Protein AF-A0A662Q2N0-F1 (afdb_monomer)

Structure (mmCIF, N/CA/C/O backbone):
data_AF-A0A662Q2N0-F1
#
_entry.id   AF-A0A662Q2N0-F1
#
loop_
_atom_site.group_PDB
_atom_site.id
_atom_site.type_symbol
_atom_site.label_atom_id
_atom_site.label_alt_id
_atom_site.label_comp_id
_atom_site.label_asym_id
_atom_site.label_entity_id
_atom_site.label_seq_id
_atom_site.pdbx_PDB_ins_code
_atom_site.Cartn_x
_atom_site.Cartn_y
_atom_site.Cartn_z
_atom_site.occupancy
_atom_site.B_iso_or_equiv
_atom_site.auth_seq_id
_atom_site.auth_comp_id
_atom_site.auth_asym_id
_atom_site.auth_atom_id
_atom_site.pdbx_PDB_model_num
ATOM 1 N N . MET A 1 1 ? 3.323 -20.759 -8.616 1.00 39.22 1 MET A N 1
ATOM 2 C CA . MET A 1 1 ? 2.327 -19.862 -8.004 1.00 39.22 1 MET A CA 1
ATOM 3 C C . MET A 1 1 ? 2.458 -20.068 -6.513 1.00 39.22 1 MET A C 1
ATOM 5 O O . MET A 1 1 ? 2.299 -21.198 -6.066 1.00 39.22 1 MET A O 1
ATOM 9 N N . GLY A 1 2 ? 2.932 -19.055 -5.802 1.00 59.31 2 GLY A N 1
ATOM 10 C CA . GLY A 1 2 ? 3.333 -19.148 -4.398 1.00 59.31 2 GLY A CA 1
ATOM 11 C C . GLY A 1 2 ? 4.287 -18.039 -3.945 1.00 59.31 2 GLY A C 1
ATOM 12 O O . GLY A 1 2 ? 5.094 -18.297 -3.056 1.00 59.31 2 GLY A O 1
ATOM 13 N N . GLY A 1 3 ? 4.245 -16.864 -4.585 1.00 83.94 3 GLY A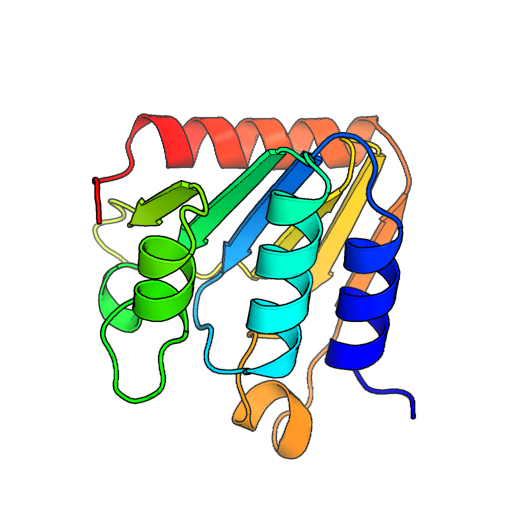 N 1
ATOM 14 C CA . GLY A 1 3 ? 5.053 -15.695 -4.220 1.00 83.94 3 GLY A CA 1
ATOM 15 C C . GLY A 1 3 ? 4.367 -14.780 -3.200 1.00 83.94 3 GLY A C 1
ATOM 16 O O . GLY A 1 3 ? 3.194 -14.965 -2.866 1.00 83.94 3 GLY A O 1
ATOM 17 N N . CYS A 1 4 ? 5.087 -13.772 -2.708 1.00 92.69 4 CYS A N 1
ATOM 18 C CA . CYS A 1 4 ? 4.523 -12.775 -1.792 1.00 92.69 4 CYS A CA 1
ATOM 19 C C . CYS A 1 4 ? 3.441 -11.931 -2.487 1.00 92.69 4 CYS A C 1
ATOM 21 O O . CYS A 1 4 ? 2.393 -11.668 -1.890 1.00 92.69 4 CYS A O 1
ATOM 23 N N . ALA A 1 5 ? 3.657 -11.578 -3.761 1.00 95.94 5 ALA A N 1
ATOM 24 C CA . ALA A 1 5 ? 2.675 -10.872 -4.582 1.00 95.94 5 ALA A CA 1
ATOM 25 C C . ALA A 1 5 ? 1.352 -11.650 -4.715 1.00 95.94 5 ALA A C 1
ATOM 27 O O . ALA A 1 5 ? 0.290 -11.075 -4.488 1.00 95.94 5 ALA A O 1
ATOM 28 N N . ASP A 1 6 ? 1.406 -12.962 -4.985 1.00 95.94 6 ASP A N 1
ATOM 29 C CA . ASP A 1 6 ? 0.209 -13.808 -5.148 1.00 95.94 6 ASP A CA 1
ATOM 30 C C . ASP A 1 6 ? -0.712 -13.747 -3.912 1.00 95.94 6 ASP A C 1
ATOM 32 O O . ASP A 1 6 ? -1.933 -13.631 -4.037 1.00 95.94 6 ASP A O 1
ATOM 36 N N . LEU A 1 7 ? -0.129 -13.797 -2.706 1.00 96.50 7 LEU A N 1
ATOM 37 C CA . LEU A 1 7 ? -0.877 -13.709 -1.449 1.00 96.50 7 LEU A CA 1
ATOM 38 C C . LEU A 1 7 ? -1.526 -12.332 -1.269 1.00 96.50 7 LEU A C 1
ATOM 40 O O . LEU A 1 7 ? -2.687 -12.242 -0.869 1.00 96.50 7 LEU A O 1
ATOM 44 N N . LEU A 1 8 ? -0.784 -11.259 -1.548 1.00 98.19 8 LEU A N 1
ATOM 45 C CA . LEU A 1 8 ? -1.304 -9.896 -1.452 1.00 98.19 8 LEU A CA 1
ATOM 46 C C . LEU A 1 8 ? -2.458 -9.674 -2.440 1.00 98.19 8 LEU A C 1
ATOM 48 O O . LEU A 1 8 ? -3.490 -9.138 -2.042 1.00 98.19 8 LEU A O 1
ATOM 52 N N . ILE A 1 9 ? -2.325 -10.146 -3.684 1.00 98.50 9 ILE A N 1
ATOM 53 C CA . ILE A 1 9 ? -3.366 -10.052 -4.719 1.00 98.50 9 ILE A CA 1
ATOM 54 C C . ILE A 1 9 ? -4.632 -10.808 -4.296 1.00 98.50 9 ILE A C 1
ATOM 56 O O . ILE A 1 9 ? -5.729 -10.258 -4.409 1.00 98.50 9 ILE A O 1
ATOM 60 N N . ASP A 1 10 ? -4.511 -12.029 -3.758 1.00 98.25 10 ASP A N 1
ATOM 61 C CA . ASP A 1 10 ? -5.670 -12.784 -3.252 1.00 98.25 10 ASP A CA 1
ATOM 62 C C . ASP A 1 10 ? -6.395 -12.009 -2.141 1.00 98.25 10 ASP A C 1
ATOM 64 O O . ASP A 1 10 ? -7.619 -11.866 -2.188 1.00 98.25 10 ASP A O 1
ATOM 68 N N . LEU A 1 11 ? -5.658 -11.428 -1.190 1.00 98.25 11 LEU A N 1
ATOM 69 C CA . LEU A 1 11 ? -6.243 -10.637 -0.104 1.00 98.25 11 LEU A CA 1
ATOM 70 C C . LEU A 1 11 ? -6.915 -9.349 -0.608 1.00 98.25 11 LEU A C 1
ATOM 72 O O . LEU A 1 11 ? -8.038 -9.056 -0.200 1.00 98.25 11 LEU A O 1
ATOM 76 N N . ILE A 1 12 ? -6.280 -8.623 -1.533 1.00 98.69 12 ILE A N 1
ATOM 77 C CA .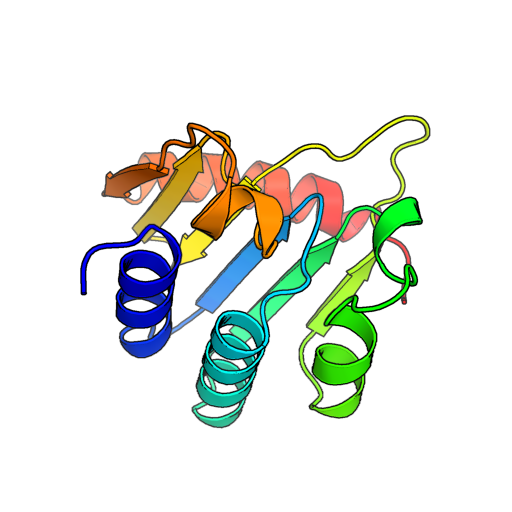 ILE A 1 12 ? -6.847 -7.425 -2.177 1.00 98.69 12 ILE A CA 1
ATOM 78 C C . ILE A 1 12 ? -8.133 -7.774 -2.937 1.00 98.69 12 ILE A C 1
ATOM 80 O O . ILE A 1 12 ? -9.121 -7.041 -2.873 1.00 98.69 12 ILE A O 1
ATOM 84 N N . SER A 1 13 ? -8.156 -8.907 -3.643 1.00 98.44 13 SER A N 1
ATOM 85 C CA . SER A 1 13 ? -9.326 -9.341 -4.417 1.00 98.44 13 SER A CA 1
ATOM 86 C C . SER A 1 13 ? -10.548 -9.642 -3.539 1.00 98.44 13 SER A C 1
ATOM 88 O O . SER A 1 13 ? -11.683 -9.475 -3.986 1.00 98.44 13 SER A O 1
ATOM 90 N N . ARG A 1 14 ? -10.320 -10.043 -2.281 1.00 98.12 14 ARG A N 1
ATOM 91 C CA . ARG A 1 14 ? -11.358 -10.420 -1.309 1.00 98.12 14 ARG A CA 1
ATOM 92 C C . ARG A 1 14 ? -11.817 -9.278 -0.404 1.00 98.12 14 ARG A C 1
ATOM 94 O O . ARG A 1 14 ? -12.788 -9.478 0.326 1.00 98.12 14 ARG A O 1
ATOM 101 N N . ALA A 1 15 ? -11.133 -8.134 -0.423 1.00 98.50 15 ALA A N 1
ATOM 102 C CA . ALA A 1 15 ? -11.495 -6.958 0.365 1.00 98.50 15 ALA A CA 1
ATOM 103 C C . ALA A 1 15 ? -12.889 -6.435 -0.018 1.00 98.50 15 ALA A C 1
ATOM 105 O O . ALA A 1 15 ? -13.246 -6.431 -1.201 1.00 98.50 15 ALA A O 1
ATOM 106 N N . ASN A 1 16 ? -13.657 -5.982 0.976 1.00 98.12 16 ASN A N 1
ATOM 107 C CA . ASN A 1 16 ? -15.051 -5.552 0.793 1.00 98.12 16 ASN A CA 1
ATOM 108 C C . ASN A 1 16 ? -15.305 -4.099 1.197 1.00 98.12 16 ASN A C 1
ATOM 110 O O . ASN A 1 16 ? -16.222 -3.478 0.667 1.00 98.12 16 ASN A O 1
ATOM 114 N N . GLU A 1 17 ? -14.541 -3.573 2.150 1.00 98.56 17 GLU A N 1
ATOM 115 C CA . GLU A 1 17 ? -14.783 -2.278 2.784 1.00 98.56 17 GLU A CA 1
ATOM 116 C C . GLU A 1 17 ? -13.617 -1.322 2.512 1.00 98.56 17 GLU A C 1
ATOM 118 O O . GLU A 1 17 ? -13.821 -0.250 1.938 1.00 98.56 17 GLU A O 1
ATOM 123 N N . SER A 1 18 ? -12.389 -1.715 2.869 1.00 98.88 18 SER A N 1
ATOM 124 C CA . SER A 1 18 ? -11.223 -0.834 2.765 1.00 98.88 18 SER A CA 1
ATOM 125 C C . SER A 1 18 ? -9.900 -1.577 2.580 1.00 98.88 18 SER A C 1
ATOM 127 O O . SER A 1 18 ? -9.710 -2.705 3.039 1.00 98.88 18 SER A O 1
ATOM 129 N N . ILE A 1 19 ? -8.955 -0.908 1.919 1.00 98.94 19 ILE A N 1
ATOM 130 C CA . ILE A 1 19 ? -7.551 -1.308 1.821 1.00 98.94 19 ILE A CA 1
ATOM 131 C C . ILE A 1 19 ? -6.683 -0.079 2.076 1.00 98.94 19 ILE A C 1
ATOM 133 O O . ILE A 1 19 ? -6.681 0.863 1.281 1.00 98.94 19 ILE A O 1
ATOM 137 N N . TYR A 1 20 ? -5.898 -0.108 3.151 1.00 98.88 20 TYR A N 1
ATOM 138 C CA . TYR A 1 20 ? -4.929 0.942 3.464 1.00 98.88 20 TYR A CA 1
ATOM 139 C C . TYR A 1 20 ? -3.509 0.407 3.346 1.00 98.88 20 TYR A C 1
ATOM 141 O O . TYR A 1 20 ? -3.163 -0.601 3.961 1.00 98.88 20 TYR A O 1
ATOM 149 N N . VAL A 1 21 ? -2.675 1.084 2.563 1.00 98.88 21 VAL A N 1
ATOM 150 C CA . VAL A 1 21 ? -1.304 0.660 2.264 1.00 98.88 21 VAL A CA 1
ATOM 151 C C . VAL A 1 21 ? -0.319 1.714 2.748 1.00 98.88 21 VAL A C 1
ATOM 153 O O . VAL A 1 21 ? -0.477 2.890 2.445 1.00 98.88 21 VAL A O 1
ATOM 156 N N . MET A 1 22 ? 0.726 1.288 3.457 1.00 98.75 22 MET A N 1
ATOM 157 C CA . MET A 1 22 ? 1.928 2.084 3.721 1.00 98.75 22 MET A CA 1
ATOM 158 C C . MET A 1 22 ? 3.110 1.361 3.094 1.00 98.75 22 MET A C 1
ATOM 160 O O . MET A 1 22 ? 3.472 0.273 3.555 1.00 98.75 22 MET A O 1
ATOM 164 N N . ILE A 1 23 ? 3.698 1.932 2.045 1.00 98.50 23 ILE A N 1
ATOM 165 C CA . ILE A 1 23 ? 4.726 1.240 1.267 1.00 98.50 23 ILE A CA 1
ATOM 166 C C . ILE A 1 23 ? 5.924 2.126 0.933 1.00 98.50 23 ILE A C 1
ATOM 168 O O . ILE A 1 23 ? 5.797 3.241 0.436 1.00 98.50 23 ILE A O 1
ATOM 172 N N . TYR A 1 24 ? 7.118 1.597 1.184 1.00 97.94 24 TYR A N 1
ATOM 173 C CA . TYR A 1 24 ? 8.368 2.278 0.860 1.00 97.94 24 TYR A CA 1
ATOM 174 C C . TYR A 1 24 ? 8.677 2.294 -0.643 1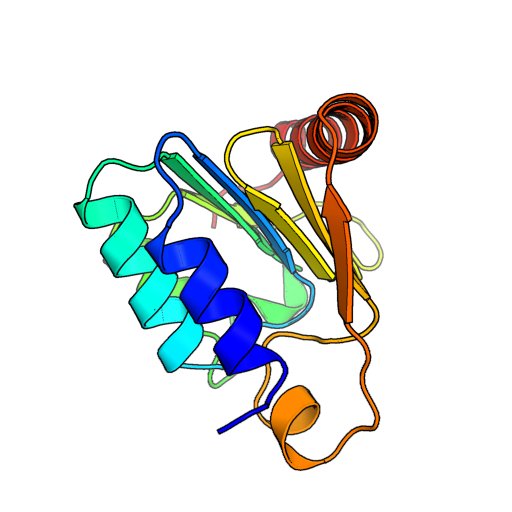.00 97.94 24 TYR A C 1
ATOM 176 O O . TYR A 1 24 ? 9.193 3.276 -1.158 1.00 97.94 24 TYR A O 1
ATOM 184 N N . SER A 1 25 ? 8.413 1.207 -1.368 1.00 97.44 25 SER A N 1
ATOM 185 C CA . SER A 1 25 ? 8.670 1.128 -2.811 1.00 97.44 25 SER A CA 1
ATOM 186 C C . SER A 1 25 ? 7.634 0.246 -3.491 1.00 97.44 25 SER A C 1
ATOM 188 O O . SER A 1 25 ? 7.330 -0.840 -2.989 1.00 97.44 25 SER A O 1
ATOM 190 N N . PHE A 1 26 ? 7.108 0.726 -4.619 1.00 98.12 26 PHE A N 1
ATOM 191 C CA . PHE A 1 26 ? 6.016 0.095 -5.349 1.00 98.12 26 PHE A CA 1
ATOM 192 C C . PHE A 1 26 ? 6.241 0.195 -6.866 1.00 98.12 26 PHE A C 1
ATOM 194 O O . PHE A 1 26 ? 6.093 1.263 -7.452 1.00 98.12 26 PHE A O 1
ATOM 201 N N . THR A 1 27 ? 6.622 -0.926 -7.482 1.00 97.62 27 THR A N 1
ATOM 202 C CA . THR A 1 27 ? 6.950 -1.061 -8.911 1.00 97.62 27 THR A CA 1
ATOM 203 C C . THR A 1 27 ? 6.402 -2.356 -9.540 1.00 97.62 27 THR A C 1
ATOM 205 O O . THR A 1 27 ? 6.964 -2.826 -10.527 1.00 97.62 27 THR A O 1
ATOM 208 N N . LEU A 1 28 ? 5.447 -3.035 -8.895 1.00 97.44 28 LEU A N 1
ATOM 209 C CA . LEU A 1 28 ? 4.852 -4.283 -9.390 1.00 97.44 28 LEU A CA 1
ATOM 210 C C . LEU A 1 28 ? 3.491 -3.999 -10.022 1.00 97.44 28 LEU A C 1
ATOM 212 O O . LEU A 1 28 ? 2.533 -3.695 -9.307 1.00 97.44 28 LEU A O 1
ATOM 216 N N . ASP A 1 29 ? 3.424 -4.138 -11.342 1.00 97.75 29 ASP A N 1
ATOM 217 C CA . ASP A 1 29 ? 2.238 -3.872 -12.158 1.00 97.75 29 ASP A CA 1
ATOM 218 C C . ASP A 1 29 ? 1.013 -4.643 -11.638 1.00 97.75 29 ASP A C 1
ATOM 220 O O . ASP A 1 29 ? -0.060 -4.069 -11.468 1.00 97.75 29 ASP A O 1
ATOM 224 N N . GLU A 1 30 ? 1.174 -5.923 -11.294 1.00 97.31 30 GLU A N 1
ATOM 225 C CA . GLU A 1 30 ? 0.085 -6.803 -10.861 1.00 97.31 30 GLU A CA 1
ATOM 226 C C . GLU A 1 30 ? -0.560 -6.387 -9.527 1.00 97.31 30 GLU A C 1
ATOM 228 O O . GLU A 1 30 ? -1.753 -6.609 -9.307 1.00 97.31 30 GLU A O 1
ATOM 233 N N . LEU A 1 31 ? 0.202 -5.747 -8.634 1.00 98.38 31 LEU A N 1
ATOM 234 C CA . LEU A 1 31 ? -0.337 -5.210 -7.383 1.00 98.38 31 LEU A CA 1
ATOM 235 C C . LEU A 1 31 ? -1.053 -3.880 -7.617 1.00 98.38 31 LEU A C 1
ATOM 237 O O . LEU A 1 31 ? -2.049 -3.597 -6.947 1.00 98.38 31 LEU A O 1
ATOM 241 N N . ALA A 1 32 ? -0.585 -3.077 -8.575 1.00 98.62 32 ALA A N 1
ATOM 242 C CA . ALA A 1 32 ? -1.287 -1.868 -8.982 1.00 98.62 32 ALA A CA 1
ATOM 243 C C . ALA A 1 32 ? -2.620 -2.207 -9.663 1.00 98.62 32 ALA A C 1
ATOM 245 O O . ALA A 1 32 ? -3.638 -1.620 -9.295 1.00 98.62 32 ALA A O 1
ATOM 246 N N . ASP A 1 33 ? -2.642 -3.207 -10.554 1.00 98.75 33 ASP A N 1
ATOM 247 C CA . ASP A 1 33 ? -3.864 -3.760 -11.158 1.00 98.75 33 ASP A CA 1
ATOM 248 C C . ASP A 1 33 ? -4.874 -4.141 -10.073 1.00 98.75 33 A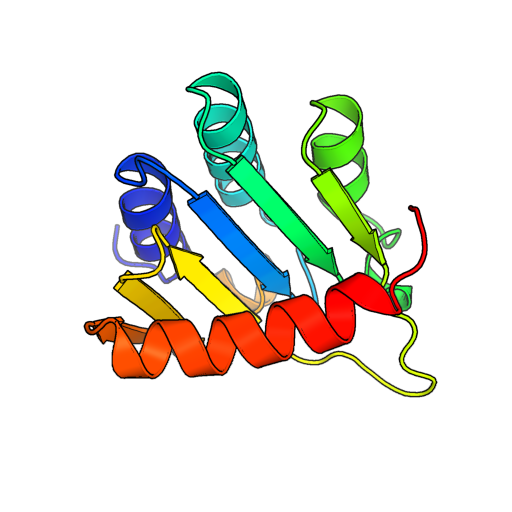SP A C 1
ATOM 250 O O . ASP A 1 33 ? -6.013 -3.677 -10.080 1.00 98.75 33 ASP A O 1
ATOM 254 N N . ALA A 1 34 ? -4.433 -4.930 -9.089 1.00 98.75 34 ALA A N 1
ATOM 255 C CA . ALA A 1 34 ? -5.298 -5.421 -8.025 1.00 98.75 34 ALA A CA 1
ATOM 256 C C . ALA A 1 34 ? -5.908 -4.286 -7.181 1.00 98.75 34 ALA A C 1
ATOM 258 O O . ALA A 1 34 ? -7.095 -4.342 -6.839 1.00 98.75 34 ALA A O 1
ATOM 259 N N . LEU A 1 35 ? -5.125 -3.252 -6.847 1.00 98.88 35 LEU A N 1
ATOM 260 C CA . LEU A 1 35 ? -5.619 -2.089 -6.102 1.00 98.88 35 LEU A CA 1
ATOM 261 C C . LEU A 1 35 ? -6.596 -1.240 -6.920 1.00 98.88 35 LEU A C 1
ATOM 263 O O . LEU A 1 35 ? -7.616 -0.803 -6.382 1.00 98.88 35 LEU A O 1
ATOM 267 N N . ILE A 1 36 ? -6.306 -1.016 -8.203 1.00 98.88 36 ILE A N 1
ATOM 268 C CA . ILE A 1 36 ? -7.200 -0.290 -9.113 1.00 98.88 36 ILE A CA 1
ATOM 269 C C . ILE A 1 36 ? -8.524 -1.043 -9.230 1.00 98.88 36 ILE A C 1
ATOM 271 O O . ILE A 1 36 ? -9.584 -0.453 -9.029 1.00 98.88 36 ILE A O 1
ATOM 275 N N . ASP A 1 37 ? -8.475 -2.356 -9.451 1.00 98.75 37 ASP A N 1
ATOM 276 C CA . ASP A 1 37 ? -9.666 -3.196 -9.517 1.00 98.75 37 ASP A CA 1
ATOM 277 C C . ASP A 1 37 ? -10.462 -3.153 -8.210 1.00 98.75 37 ASP A C 1
ATOM 279 O O . ASP A 1 37 ? -11.690 -3.091 -8.240 1.00 98.75 37 ASP A O 1
ATOM 283 N N . ALA A 1 38 ? -9.800 -3.163 -7.048 1.00 98.81 38 ALA A N 1
ATOM 284 C CA . ALA A 1 38 ? -10.479 -3.015 -5.760 1.00 98.81 38 ALA A CA 1
ATOM 285 C C . ALA A 1 38 ? -11.186 -1.662 -5.634 1.00 98.81 38 ALA A C 1
ATOM 287 O O . ALA A 1 38 ? -12.359 -1.614 -5.253 1.00 98.81 38 ALA A O 1
ATOM 288 N N . SER A 1 39 ? -10.519 -0.580 -6.033 1.00 98.69 39 SER A N 1
ATOM 289 C CA . SER A 1 39 ? -11.111 0.756 -6.040 1.00 98.69 39 SER A CA 1
ATOM 290 C C . SER A 1 39 ? -12.317 0.844 -6.982 1.00 98.69 39 SER A C 1
ATOM 292 O O . SER A 1 39 ? -13.365 1.355 -6.588 1.00 98.69 39 SER A O 1
ATOM 294 N N . LEU A 1 40 ? -12.232 0.257 -8.182 1.00 98.31 40 LEU A N 1
ATOM 295 C CA . LEU A 1 40 ? -13.341 0.194 -9.143 1.00 98.31 40 LEU A CA 1
ATOM 296 C C . LEU A 1 40 ? -14.532 -0.636 -8.636 1.00 98.31 40 LEU A C 1
ATOM 298 O O . LEU A 1 40 ? -15.674 -0.349 -8.996 1.00 98.31 40 LEU A 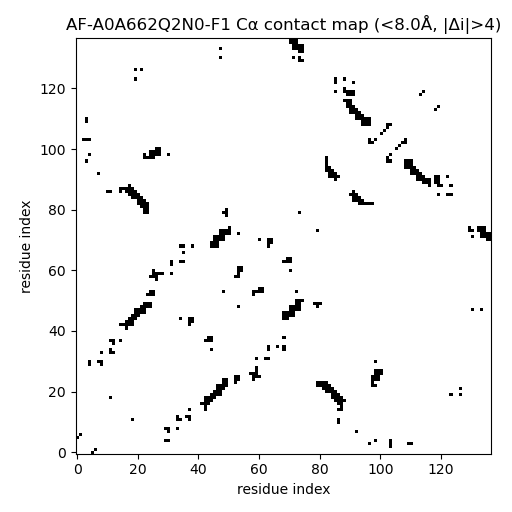O 1
ATOM 302 N N . ARG A 1 41 ? -14.296 -1.635 -7.772 1.00 98.06 41 ARG A N 1
ATOM 303 C CA . ARG A 1 41 ? -15.362 -2.378 -7.070 1.00 98.06 41 ARG A CA 1
ATOM 304 C C . ARG A 1 41 ? -16.043 -1.563 -5.962 1.00 98.06 41 ARG A C 1
ATOM 306 O O . ARG A 1 41 ? -17.051 -2.018 -5.428 1.00 98.06 41 ARG A O 1
ATOM 313 N N . GLY A 1 42 ? -15.528 -0.379 -5.631 1.00 98.50 42 GLY A N 1
ATOM 314 C CA . GLY A 1 42 ? -16.058 0.497 -4.585 1.00 98.50 42 GLY A CA 1
ATOM 315 C C . GLY A 1 42 ? -15.416 0.308 -3.209 1.00 98.50 42 GLY A C 1
ATOM 316 O O . GLY A 1 42 ? -15.907 0.887 -2.244 1.00 98.50 42 GLY A O 1
ATOM 317 N N . VAL A 1 43 ? -14.333 -0.472 -3.109 1.00 98.81 43 VAL A N 1
ATOM 318 C CA . VAL A 1 43 ? -13.530 -0.578 -1.881 1.00 98.81 43 VAL A CA 1
ATOM 319 C C . VAL A 1 43 ? -12.781 0.738 -1.672 1.00 98.81 43 VAL A C 1
ATOM 321 O O . VAL A 1 43 ? -12.213 1.290 -2.619 1.00 98.81 43 VAL A O 1
ATOM 324 N N . GLU A 1 44 ? -12.747 1.256 -0.442 1.00 98.81 44 GLU A N 1
ATOM 325 C CA . GLU A 1 44 ? -11.939 2.441 -0.155 1.00 98.81 44 GLU A CA 1
ATOM 326 C C . GLU A 1 44 ? -10.453 2.072 -0.162 1.00 98.81 44 GLU A C 1
ATOM 328 O O . GLU A 1 44 ? -9.958 1.437 0.766 1.00 98.81 44 GLU A O 1
ATOM 333 N N . VAL A 1 45 ? -9.728 2.491 -1.199 1.00 98.88 45 VAL A N 1
ATOM 334 C CA . VAL A 1 45 ? -8.287 2.251 -1.316 1.00 98.88 45 VAL A CA 1
ATOM 335 C C . VAL A 1 45 ? -7.519 3.538 -1.039 1.00 98.88 45 VAL A C 1
ATOM 337 O O . VAL A 1 45 ? -7.701 4.528 -1.753 1.00 98.88 45 VAL A O 1
ATOM 340 N N . LYS A 1 46 ? -6.645 3.509 -0.026 1.00 98.88 46 LYS A N 1
ATOM 341 C CA . LYS A 1 46 ? -5.716 4.597 0.309 1.00 98.88 46 LYS A CA 1
ATOM 342 C C . LYS A 1 46 ? -4.278 4.089 0.338 1.00 98.88 46 LYS A C 1
ATOM 344 O O . LYS A 1 46 ? -3.979 3.111 1.020 1.00 98.88 46 LYS A O 1
ATOM 349 N N . VAL A 1 47 ? -3.381 4.768 -0.369 1.00 98.81 47 VAL A N 1
ATOM 350 C CA . VAL A 1 47 ? -1.963 4.392 -0.473 1.00 98.81 47 VAL A CA 1
ATOM 351 C C . VAL A 1 47 ? -1.083 5.541 -0.001 1.00 98.81 47 VAL A C 1
ATOM 353 O O . VAL A 1 47 ? -1.034 6.596 -0.628 1.00 98.81 47 VAL A O 1
ATOM 356 N N . LEU A 1 48 ? -0.387 5.333 1.113 1.00 98.69 48 LEU A N 1
ATOM 357 C CA . LEU A 1 48 ? 0.666 6.206 1.610 1.00 98.69 48 LEU A CA 1
ATOM 358 C C . LEU A 1 48 ? 2.019 5.663 1.143 1.00 98.69 48 LEU A C 1
ATOM 360 O O . LEU A 1 48 ? 2.372 4.519 1.445 1.00 98.69 48 LEU A O 1
ATOM 364 N N . VAL A 1 49 ? 2.782 6.482 0.427 1.00 98.25 49 VAL A N 1
ATOM 365 C CA . VAL A 1 49 ? 4.060 6.077 -0.170 1.00 98.25 49 VAL A CA 1
ATOM 366 C C . VAL A 1 49 ? 5.208 6.965 0.291 1.00 98.25 49 VAL A C 1
ATOM 368 O O . VAL A 1 49 ? 5.013 8.150 0.551 1.00 98.25 49 VAL A O 1
ATOM 371 N N . GLU A 1 50 ? 6.402 6.375 0.363 1.00 97.81 50 GLU A N 1
ATOM 372 C CA . GLU A 1 50 ? 7.650 7.116 0.541 1.00 97.81 50 GLU A CA 1
ATOM 373 C C . GLU A 1 50 ? 7.839 8.128 -0.597 1.00 97.81 50 GLU A C 1
ATOM 375 O O . GLU A 1 50 ? 7.964 7.749 -1.770 1.00 97.81 50 GLU A O 1
ATOM 380 N N . LYS A 1 51 ? 7.881 9.413 -0.249 1.00 95.81 51 LYS A N 1
ATOM 381 C CA . LYS A 1 51 ? 7.912 10.531 -1.194 1.00 95.81 51 LYS A CA 1
ATOM 382 C C . LYS A 1 51 ? 9.077 10.443 -2.173 1.00 95.81 51 LYS A C 1
ATOM 384 O O . LYS A 1 51 ? 8.880 10.687 -3.365 1.00 95.81 51 LYS A O 1
ATOM 389 N N . GLU A 1 52 ? 10.270 10.073 -1.708 1.00 93.38 52 GLU A N 1
ATOM 390 C CA . GLU A 1 52 ? 11.452 9.984 -2.578 1.00 93.38 52 GLU A CA 1
ATOM 391 C C . GLU A 1 52 ? 11.327 8.873 -3.636 1.00 93.38 52 GLU A C 1
ATOM 393 O O . GLU A 1 52 ? 11.881 8.984 -4.732 1.00 93.38 52 GLU A O 1
ATOM 398 N N . ASN A 1 53 ? 10.540 7.832 -3.350 1.00 94.19 53 ASN A N 1
ATOM 399 C CA . ASN A 1 53 ? 10.346 6.685 -4.234 1.00 94.19 53 ASN A CA 1
ATOM 400 C C . ASN A 1 53 ? 9.093 6.791 -5.111 1.00 94.19 53 ASN A C 1
ATOM 402 O O . ASN A 1 53 ? 8.988 6.067 -6.102 1.00 94.19 53 ASN A O 1
ATOM 406 N N . ALA A 1 54 ? 8.157 7.689 -4.796 1.00 93.38 54 ALA A N 1
ATOM 407 C CA . ALA A 1 54 ? 6.878 7.800 -5.496 1.00 93.38 54 ALA A CA 1
ATOM 408 C C . ALA A 1 54 ? 7.019 8.111 -6.997 1.00 93.38 54 ALA A C 1
ATOM 410 O O . ALA A 1 54 ? 6.197 7.667 -7.796 1.00 93.38 54 ALA A O 1
ATOM 411 N N . TYR A 1 55 ? 8.082 8.812 -7.401 1.00 92.75 55 TYR A N 1
ATOM 412 C CA . TYR A 1 55 ? 8.312 9.236 -8.791 1.00 92.75 55 TYR A CA 1
ATOM 413 C C . TYR A 1 55 ? 9.573 8.645 -9.424 1.00 92.75 55 TYR A C 1
ATOM 415 O O . TYR A 1 55 ? 10.029 9.107 -10.474 1.00 92.75 55 TYR A O 1
ATOM 423 N N . GLN A 1 56 ? 10.152 7.613 -8.808 1.00 93.25 56 GLN A N 1
ATOM 424 C CA . GLN A 1 56 ? 11.258 6.894 -9.426 1.00 93.25 56 GLN A CA 1
ATOM 425 C C . GLN A 1 56 ? 10.794 6.156 -10.691 1.00 93.25 56 GLN A C 1
ATOM 427 O O . GLN A 1 56 ? 9.612 5.861 -10.887 1.00 93.25 56 GLN A O 1
ATOM 432 N N . ARG A 1 57 ? 11.743 5.819 -11.567 1.00 93.56 57 ARG A N 1
ATOM 433 C CA . ARG A 1 57 ? 11.441 5.071 -12.791 1.00 93.56 57 ARG A CA 1
ATOM 434 C C . ARG A 1 57 ? 10.799 3.720 -12.449 1.00 93.56 57 ARG A C 1
ATOM 436 O O . ARG A 1 57 ? 11.401 2.930 -11.731 1.00 93.56 57 ARG A O 1
ATOM 443 N N . GLY A 1 58 ? 9.638 3.449 -13.044 1.00 94.75 58 GLY A N 1
ATOM 444 C CA . GLY A 1 58 ? 8.879 2.214 -12.823 1.00 94.75 58 GLY A CA 1
ATOM 445 C C . GLY A 1 58 ? 8.013 2.231 -11.563 1.00 94.75 58 GLY A C 1
ATOM 446 O O . GLY A 1 58 ? 7.509 1.187 -11.185 1.00 94.75 58 GLY A O 1
ATOM 447 N N . SER A 1 59 ? 7.870 3.378 -10.894 1.00 97.25 59 SER A N 1
ATOM 448 C CA . SER A 1 59 ? 6.884 3.528 -9.825 1.00 97.25 59 SER A CA 1
ATOM 449 C C . SER A 1 59 ? 5.464 3.404 -10.373 1.00 97.25 59 SER A C 1
ATOM 451 O O . SER A 1 59 ? 5.135 4.054 -11.367 1.00 97.25 59 SER A O 1
ATOM 453 N N . GLU A 1 60 ? 4.615 2.655 -9.672 1.00 98.19 60 GLU A N 1
ATOM 454 C CA . GLU A 1 60 ? 3.193 2.504 -10.012 1.00 98.19 60 GLU A CA 1
ATOM 455 C C . GLU A 1 60 ? 2.319 3.647 -9.465 1.00 98.19 60 GLU A C 1
ATOM 457 O O . GLU A 1 60 ? 1.134 3.753 -9.782 1.00 98.19 60 GLU A O 1
ATOM 462 N N . ILE A 1 61 ? 2.889 4.556 -8.671 1.00 98.25 61 ILE A N 1
ATOM 463 C CA . ILE A 1 61 ? 2.141 5.652 -8.044 1.00 98.25 61 ILE A CA 1
ATOM 464 C C . ILE A 1 61 ? 1.434 6.576 -9.056 1.00 98.25 61 ILE A C 1
ATOM 466 O O . ILE A 1 61 ? 0.245 6.837 -8.860 1.00 98.25 61 ILE A O 1
ATOM 470 N N . PRO A 1 62 ? 2.067 7.035 -10.158 1.00 98.00 62 PRO A N 1
ATOM 471 C CA . PRO A 1 62 ? 1.375 7.849 -11.161 1.00 98.00 62 PRO A CA 1
ATOM 472 C C . PRO A 1 62 ? 0.150 7.150 -11.759 1.00 98.00 62 PRO A C 1
ATOM 474 O O . PRO A 1 62 ? -0.869 7.788 -12.009 1.00 98.00 62 PRO A O 1
ATOM 477 N N . ARG A 1 63 ? 0.235 5.829 -11.937 1.00 98.00 63 ARG A N 1
ATOM 478 C CA . ARG A 1 63 ? -0.832 5.009 -12.503 1.00 98.00 63 ARG A CA 1
ATOM 479 C C . ARG A 1 63 ? -2.018 4.869 -11.547 1.00 98.00 63 ARG A C 1
ATOM 481 O O . ARG A 1 63 ? -3.163 4.967 -11.978 1.00 98.00 63 ARG A O 1
ATOM 488 N N . LEU A 1 64 ? -1.754 4.704 -10.249 1.00 98.62 64 LEU A N 1
ATOM 489 C CA . LEU A 1 64 ? -2.795 4.716 -9.215 1.00 98.62 64 LEU A CA 1
ATOM 490 C C . LEU A 1 64 ? -3.533 6.062 -9.173 1.00 98.62 64 LEU A C 1
ATOM 492 O O . LEU A 1 64 ? -4.762 6.086 -9.111 1.00 98.62 64 LEU A O 1
ATOM 496 N N . ILE A 1 65 ? -2.792 7.172 -9.256 1.00 98.25 65 ILE A N 1
ATOM 497 C CA . ILE A 1 65 ? -3.364 8.527 -9.280 1.00 98.25 65 ILE A CA 1
ATOM 498 C C . ILE A 1 65 ? -4.241 8.722 -10.522 1.00 98.25 65 ILE A C 1
ATOM 500 O O . ILE A 1 65 ? -5.367 9.203 -10.404 1.00 98.25 65 ILE A O 1
ATOM 504 N N . GLU A 1 66 ? -3.757 8.325 -11.703 1.00 98.12 66 GLU A N 1
ATOM 505 C CA . GLU A 1 66 ? -4.519 8.407 -12.957 1.00 98.12 66 GLU A CA 1
ATOM 506 C C . GLU A 1 66 ? -5.814 7.580 -12.901 1.00 98.12 66 GLU A C 1
ATOM 508 O O . GLU A 1 66 ? -6.852 8.017 -13.397 1.00 98.12 66 GLU A O 1
ATOM 513 N N . ALA A 1 67 ? -5.779 6.425 -12.232 1.00 98.19 67 ALA A N 1
ATOM 514 C CA . ALA A 1 67 ? -6.944 5.572 -12.009 1.00 98.19 67 ALA A CA 1
ATOM 515 C C . ALA A 1 67 ? -7.911 6.088 -10.920 1.00 98.19 67 ALA A C 1
ATOM 517 O O . ALA A 1 67 ? -8.971 5.497 -10.717 1.00 98.19 67 ALA A O 1
ATOM 518 N N . GLY A 1 68 ? -7.577 7.180 -10.225 1.00 98.00 68 GLY A N 1
ATOM 519 C CA . GLY A 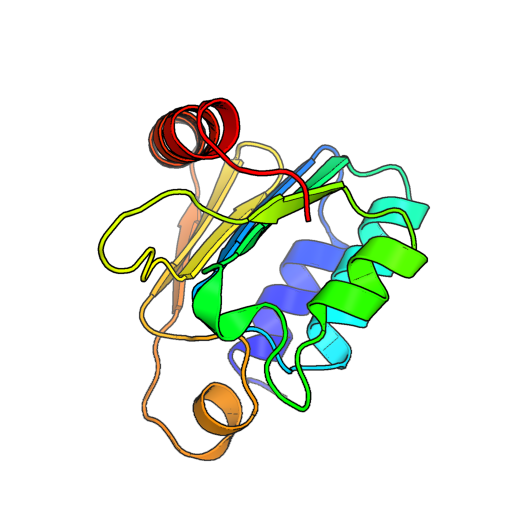1 68 ? -8.421 7.786 -9.191 1.00 98.00 68 GLY A CA 1
ATOM 520 C C . GLY A 1 68 ? -8.299 7.154 -7.801 1.00 98.00 68 GLY A C 1
ATOM 521 O O . GLY A 1 68 ? -9.122 7.446 -6.931 1.00 98.00 68 GLY A O 1
ATOM 522 N N . VAL A 1 69 ? -7.284 6.318 -7.563 1.00 98.56 69 VAL A N 1
ATOM 523 C CA . VAL A 1 69 ? -6.983 5.786 -6.226 1.00 98.56 69 VAL A CA 1
ATOM 524 C C . VAL A 1 69 ? -6.498 6.923 -5.322 1.00 98.56 69 VAL A C 1
ATOM 526 O O . VAL A 1 69 ? -5.748 7.802 -5.751 1.00 98.56 69 VAL A O 1
ATOM 529 N N . GLN A 1 70 ? -6.907 6.917 -4.050 1.00 98.56 70 GLN A N 1
ATOM 530 C CA . GLN A 1 70 ? -6.454 7.925 -3.093 1.00 98.56 70 GLN A CA 1
ATOM 531 C C . GLN A 1 70 ? -4.993 7.655 -2.730 1.00 98.56 70 GLN A C 1
ATOM 533 O O . GLN A 1 70 ? -4.676 6.654 -2.088 1.00 98.56 70 GLN A O 1
ATOM 538 N N . VAL A 1 71 ? -4.102 8.563 -3.114 1.00 98.62 71 VAL A N 1
ATOM 539 C CA . VAL A 1 71 ? -2.672 8.475 -2.810 1.00 98.62 71 VAL A CA 1
ATOM 540 C C . VAL A 1 71 ? -2.241 9.692 -2.001 1.00 98.62 71 VAL A C 1
ATOM 542 O O . VAL A 1 71 ? -2.702 10.805 -2.261 1.00 98.62 71 VAL A O 1
ATOM 545 N N . ALA A 1 72 ? -1.344 9.480 -1.043 1.00 98.31 72 ALA A N 1
ATOM 546 C CA . ALA A 1 72 ? -0.643 10.538 -0.331 1.00 98.31 72 ALA A CA 1
ATOM 547 C C . ALA A 1 72 ? 0.859 10.228 -0.259 1.00 98.31 72 ALA A C 1
ATOM 549 O O . ALA A 1 72 ? 1.263 9.064 -0.198 1.00 98.31 72 ALA A O 1
ATOM 550 N N . LEU A 1 73 ? 1.680 11.276 -0.266 1.00 98.06 73 LEU A N 1
ATOM 551 C CA . LEU A 1 73 ? 3.126 11.172 -0.078 1.00 98.06 73 LEU A CA 1
ATOM 552 C C . LEU A 1 73 ? 3.438 11.431 1.389 1.00 98.06 73 LEU A C 1
ATOM 554 O O . LEU A 1 73 ? 2.899 12.369 1.979 1.00 98.06 73 LEU A O 1
ATOM 558 N N . ASP A 1 74 ? 4.288 10.618 1.999 1.00 96.56 74 ASP A N 1
ATOM 559 C CA . ASP A 1 74 ? 4.675 10.864 3.379 1.00 96.56 74 ASP A CA 1
ATOM 560 C C . ASP A 1 74 ? 5.434 12.205 3.537 1.00 96.56 74 ASP A C 1
ATOM 562 O O . ASP A 1 74 ? 5.957 12.784 2.582 1.00 96.56 74 ASP A O 1
ATOM 566 N N . SER A 1 75 ? 5.463 12.722 4.766 1.00 94.44 75 SER A N 1
ATOM 567 C CA . SER A 1 75 ? 6.151 13.969 5.133 1.00 94.44 75 SER A CA 1
ATOM 568 C C . SER A 1 75 ? 7.306 13.741 6.113 1.00 94.44 75 SER A C 1
ATOM 570 O O . SER A 1 75 ? 7.731 14.661 6.821 1.00 94.44 75 SER A O 1
ATOM 572 N N . ASN A 1 76 ? 7.809 12.507 6.205 1.00 88.69 76 ASN A N 1
ATOM 573 C CA . ASN A 1 76 ? 8.924 12.178 7.076 1.00 88.69 76 ASN A CA 1
ATOM 574 C C . ASN A 1 76 ? 10.192 12.886 6.566 1.00 88.69 76 ASN A C 1
ATOM 576 O O . ASN A 1 76 ? 10.551 12.735 5.404 1.00 88.69 76 ASN A O 1
ATOM 580 N N . PRO A 1 77 ? 10.925 13.634 7.412 1.00 87.12 77 PRO A N 1
ATOM 581 C CA . PRO A 1 77 ? 12.208 14.216 7.011 1.00 87.12 77 PRO A CA 1
ATOM 582 C C . PRO A 1 77 ? 13.318 13.167 6.805 1.00 87.12 77 PRO A C 1
ATOM 584 O O . PRO A 1 77 ? 14.410 13.522 6.365 1.00 87.12 77 PRO A O 1
ATOM 587 N N . ALA A 1 78 ? 13.074 11.913 7.197 1.00 90.81 78 ALA A N 1
ATOM 588 C CA . ALA A 1 78 ? 13.921 10.758 6.928 1.00 90.81 78 ALA A CA 1
ATOM 589 C C . ALA A 1 78 ? 13.219 9.811 5.939 1.00 90.81 78 ALA A C 1
ATOM 591 O O . ALA A 1 78 ? 13.010 10.203 4.805 1.00 90.81 78 ALA A O 1
ATOM 592 N N . LEU A 1 79 ? 12.881 8.577 6.344 1.00 92.12 79 LEU A N 1
ATOM 593 C CA . LEU A 1 79 ? 12.239 7.587 5.470 1.00 92.12 79 LEU A CA 1
ATOM 594 C C . LEU A 1 79 ? 11.014 6.952 6.140 1.00 92.12 79 LEU A C 1
ATOM 596 O O . LEU A 1 79 ? 11.104 6.430 7.258 1.00 92.12 79 LEU A O 1
ATOM 600 N N . MET A 1 80 ? 9.886 6.912 5.437 1.00 96.75 80 MET A N 1
ATOM 601 C CA . MET A 1 80 ? 8.749 6.036 5.704 1.00 96.75 80 MET A CA 1
ATOM 602 C C . MET A 1 80 ? 9.038 4.643 5.125 1.00 96.75 80 MET A C 1
ATOM 604 O O . MET A 1 80 ? 8.703 4.298 3.995 1.00 96.75 80 MET A O 1
ATOM 608 N N . HIS A 1 81 ? 9.694 3.797 5.923 1.00 97.12 81 HIS A N 1
ATOM 609 C CA . HIS A 1 81 ? 10.156 2.479 5.472 1.00 97.12 81 HIS A CA 1
ATOM 610 C C . HIS A 1 81 ? 9.153 1.332 5.730 1.00 97.12 81 HIS A C 1
ATOM 612 O O . HIS A 1 81 ? 9.547 0.161 5.780 1.00 97.12 81 HIS A O 1
ATOM 618 N N . ASN A 1 82 ? 7.860 1.633 5.887 1.00 98.00 82 ASN A N 1
ATOM 619 C CA . ASN A 1 82 ? 6.840 0.609 6.119 1.00 98.00 82 ASN A CA 1
ATOM 620 C C . ASN A 1 82 ? 6.599 -0.250 4.871 1.00 98.00 82 ASN A C 1
ATOM 622 O O . ASN A 1 82 ? 6.797 0.185 3.735 1.00 98.00 82 ASN A O 1
ATOM 626 N N . LYS A 1 83 ? 6.176 -1.492 5.115 1.00 98.31 83 LYS A N 1
ATOM 627 C CA . LYS A 1 83 ? 5.545 -2.383 4.138 1.00 98.31 83 LYS A CA 1
ATOM 628 C C . LYS A 1 83 ? 4.351 -3.011 4.837 1.00 98.31 83 LYS A C 1
ATOM 630 O O . LYS A 1 83 ? 4.482 -4.014 5.541 1.00 98.31 83 LYS A O 1
ATOM 635 N N . VAL A 1 84 ? 3.226 -2.314 4.783 1.00 98.75 84 VAL A N 1
ATOM 636 C CA . VAL A 1 84 ? 2.013 -2.665 5.519 1.00 98.75 84 VAL A CA 1
ATOM 637 C C . VAL A 1 84 ? 0.815 -2.536 4.594 1.00 98.75 84 VAL A C 1
ATOM 639 O O . VAL A 1 84 ? 0.680 -1.537 3.894 1.00 98.75 84 VAL A O 1
ATOM 642 N N . MET A 1 85 ? -0.071 -3.523 4.644 1.00 98.81 85 MET A N 1
ATOM 643 C CA . MET A 1 85 ? -1.403 -3.468 4.058 1.00 98.81 85 MET A CA 1
ATOM 644 C C . MET A 1 85 ? -2.425 -3.861 5.118 1.00 98.81 85 MET A C 1
ATOM 646 O O . MET A 1 85 ? -2.297 -4.909 5.746 1.00 98.81 85 MET A O 1
ATOM 650 N N . ILE A 1 86 ? -3.436 -3.030 5.312 1.00 98.88 86 ILE A N 1
ATOM 651 C CA . ILE A 1 86 ? -4.555 -3.270 6.217 1.00 98.88 86 ILE A CA 1
ATOM 652 C C . ILE A 1 86 ? -5.781 -3.509 5.347 1.00 98.88 86 ILE A C 1
ATOM 654 O O . ILE A 1 86 ? -6.037 -2.723 4.438 1.00 98.88 86 ILE A O 1
ATOM 658 N N . VAL A 1 87 ? -6.522 -4.584 5.608 1.00 98.81 87 VAL A N 1
ATOM 659 C CA . VAL A 1 87 ? -7.715 -4.955 4.837 1.00 98.81 87 VAL A CA 1
ATOM 660 C C . VAL A 1 87 ? -8.925 -5.039 5.761 1.00 98.81 87 VAL A C 1
ATOM 662 O O . VAL A 1 87 ? -8.895 -5.753 6.771 1.00 98.81 87 VAL A O 1
ATOM 665 N N . ASP A 1 88 ? -9.984 -4.312 5.399 1.00 98.62 88 ASP A N 1
ATOM 666 C CA . ASP A 1 88 ? -11.306 -4.287 6.038 1.00 98.62 88 ASP A CA 1
ATOM 667 C C . ASP A 1 88 ? -11.273 -4.070 7.567 1.00 98.62 88 ASP A C 1
ATOM 669 O O . ASP A 1 88 ? -12.130 -4.590 8.289 1.00 98.62 88 ASP A O 1
ATOM 673 N N . GLY A 1 89 ? -10.239 -3.396 8.090 1.00 98.25 89 GLY A N 1
ATOM 674 C CA . GLY A 1 89 ? -10.007 -3.222 9.531 1.00 98.25 89 GLY A CA 1
ATOM 675 C C . GLY A 1 89 ? -9.882 -4.534 10.322 1.00 98.25 89 GLY A C 1
ATOM 676 O O . GLY A 1 89 ? -10.125 -4.568 11.530 1.00 98.25 89 GLY A O 1
ATOM 677 N N . LYS A 1 90 ? -9.549 -5.645 9.650 1.00 97.94 90 LYS A N 1
ATOM 678 C CA . LYS A 1 90 ? -9.565 -7.008 10.223 1.00 97.94 90 LYS A CA 1
ATOM 679 C C . LYS A 1 90 ? -8.268 -7.772 10.001 1.00 97.94 90 LYS A C 1
ATOM 681 O O . LYS A 1 90 ? -7.924 -8.626 10.819 1.00 97.94 90 LYS A O 1
ATOM 686 N N . LEU A 1 91 ? -7.573 -7.498 8.902 1.00 98.38 91 LEU A N 1
ATOM 687 C CA . LEU A 1 91 ? -6.322 -8.155 8.543 1.00 98.38 91 LEU A CA 1
ATOM 688 C C . LEU A 1 91 ? -5.215 -7.120 8.403 1.00 98.38 91 LEU A C 1
ATOM 690 O O . LEU A 1 91 ? -5.429 -6.049 7.841 1.00 98.38 91 LEU A O 1
ATOM 694 N N . VAL A 1 92 ? -4.022 -7.478 8.863 1.00 98.69 92 VAL A N 1
ATOM 695 C CA . VAL A 1 92 ? -2.794 -6.737 8.588 1.00 98.69 92 VAL A CA 1
ATOM 696 C C . VAL A 1 92 ? -1.808 -7.678 7.928 1.00 98.69 92 VAL A C 1
ATOM 698 O O . VAL A 1 92 ? -1.529 -8.757 8.447 1.00 98.69 92 VAL A O 1
ATOM 701 N N . VAL A 1 93 ? -1.251 -7.251 6.805 1.00 98.62 93 VAL A N 1
ATOM 702 C CA . VAL A 1 93 ? -0.101 -7.885 6.175 1.00 98.62 93 VAL A CA 1
ATOM 703 C C . VAL A 1 93 ? 1.097 -6.972 6.357 1.00 98.62 93 VAL A C 1
ATOM 705 O O . VAL A 1 93 ? 1.024 -5.783 6.056 1.00 98.62 93 VAL A O 1
ATOM 708 N N . THR A 1 94 ? 2.198 -7.509 6.868 1.00 98.56 94 THR A N 1
ATOM 709 C CA . THR A 1 94 ? 3.439 -6.757 7.074 1.00 98.56 94 THR A CA 1
ATOM 710 C C . THR A 1 94 ? 4.667 -7.645 6.896 1.00 98.56 94 THR A C 1
ATOM 712 O O . THR A 1 94 ? 4.532 -8.857 6.778 1.00 98.56 94 THR A O 1
ATOM 715 N N . GLY A 1 95 ? 5.865 -7.069 6.865 1.00 97.19 95 GLY A N 1
ATOM 716 C CA . GLY A 1 95 ? 7.113 -7.810 6.719 1.00 97.19 95 GLY A CA 1
ATOM 717 C C . GLY A 1 95 ? 8.222 -6.939 6.145 1.00 97.19 95 GLY A C 1
ATOM 718 O O . GLY A 1 95 ? 8.217 -5.717 6.303 1.00 97.19 95 GLY A O 1
ATOM 719 N N . SER A 1 96 ? 9.179 -7.568 5.468 1.00 97.50 96 SER A N 1
ATOM 720 C CA . SER A 1 96 ? 10.270 -6.863 4.778 1.00 97.50 96 SER A CA 1
ATOM 721 C C . SER A 1 96 ? 9.941 -6.516 3.319 1.00 97.50 96 SER A C 1
ATOM 723 O O . SER A 1 96 ? 10.556 -5.610 2.754 1.00 97.50 96 SER A O 1
ATOM 725 N N . TYR A 1 97 ? 8.930 -7.180 2.753 1.00 97.56 97 TYR A N 1
ATOM 726 C CA . TYR A 1 97 ? 8.618 -7.193 1.328 1.00 97.56 97 TYR A CA 1
ATOM 727 C C . TYR A 1 97 ? 8.156 -5.834 0.784 1.00 97.56 97 TYR A C 1
ATOM 729 O O . TYR A 1 97 ? 7.006 -5.425 0.965 1.00 97.56 97 TYR A O 1
ATOM 737 N N . ASN A 1 98 ? 9.049 -5.136 0.079 1.00 97.19 98 ASN A N 1
ATOM 738 C CA . ASN A 1 98 ? 8.639 -4.030 -0.787 1.00 97.19 98 ASN A CA 1
ATOM 739 C C . ASN A 1 98 ? 7.825 -4.569 -1.964 1.00 97.19 98 ASN A C 1
ATOM 741 O O . ASN A 1 98 ? 8.035 -5.694 -2.403 1.00 97.19 98 ASN A O 1
ATOM 745 N N . TRP A 1 99 ? 6.948 -3.753 -2.536 1.00 97.38 99 TRP A N 1
ATOM 746 C CA . TRP A 1 99 ? 6.137 -4.161 -3.681 1.00 97.38 99 TRP A CA 1
ATOM 747 C C . TRP A 1 99 ? 6.908 -3.911 -4.972 1.00 97.38 99 TRP A C 1
ATOM 749 O O . TRP A 1 99 ? 6.474 -3.162 -5.841 1.00 97.38 99 TRP A O 1
ATOM 759 N N . SER A 1 100 ? 8.111 -4.479 -5.056 1.00 95.94 100 SER A N 1
ATOM 760 C CA . SER A 1 100 ? 9.048 -4.255 -6.149 1.00 95.94 100 SER A CA 1
ATOM 761 C C . SER A 1 100 ? 9.510 -5.557 -6.786 1.00 95.94 100 SER A C 1
ATOM 763 O O . SER A 1 100 ? 9.578 -6.609 -6.149 1.00 95.94 100 SER A O 1
ATOM 765 N N . TRP A 1 101 ? 9.933 -5.469 -8.046 1.00 93.06 101 TRP A N 1
ATOM 766 C CA . TRP A 1 101 ? 10.424 -6.632 -8.783 1.00 93.06 101 TRP A CA 1
ATOM 767 C C . TRP A 1 101 ? 11.609 -7.322 -8.089 1.00 93.06 101 TRP A C 1
ATOM 769 O O . TRP A 1 101 ? 11.705 -8.549 -8.087 1.00 93.06 101 TRP A O 1
ATOM 779 N N . SER A 1 102 ? 12.510 -6.545 -7.473 1.00 92.25 102 SER A N 1
ATOM 780 C CA . SER A 1 102 ? 13.662 -7.087 -6.743 1.00 92.25 102 SER A CA 1
ATOM 781 C C . SER A 1 102 ? 13.255 -7.861 -5.492 1.00 92.25 102 SER A C 1
ATOM 783 O O . SER A 1 102 ? 13.867 -8.888 -5.209 1.00 92.25 102 SER A O 1
ATOM 785 N N . ALA A 1 103 ? 12.246 -7.376 -4.762 1.00 93.06 103 ALA A N 1
ATOM 786 C CA . ALA A 1 103 ? 11.726 -8.051 -3.580 1.00 93.06 103 ALA A CA 1
ATOM 787 C C . ALA A 1 103 ? 11.100 -9.401 -3.959 1.00 93.06 103 ALA A C 1
ATOM 789 O O . ALA A 1 103 ? 11.349 -10.398 -3.296 1.00 93.06 103 ALA A O 1
ATOM 790 N N . GLU A 1 104 ? 10.375 -9.456 -5.078 1.00 93.19 104 GLU A N 1
ATOM 791 C CA . GLU A 1 104 ? 9.756 -10.697 -5.557 1.00 93.19 104 GLU A CA 1
ATOM 792 C C . GLU A 1 104 ? 10.762 -11.705 -6.135 1.00 93.19 104 GLU A C 1
ATOM 794 O O . GLU A 1 104 ? 10.617 -12.906 -5.932 1.00 93.19 104 GLU A O 1
ATOM 799 N N . ASN A 1 105 ? 11.787 -11.245 -6.8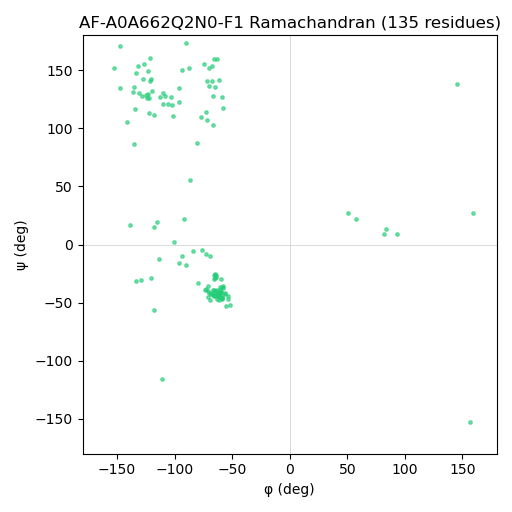62 1.00 91.69 105 ASN A N 1
ATOM 800 C CA . ASN A 1 105 ? 12.597 -12.138 -7.705 1.00 91.69 105 ASN A CA 1
ATOM 801 C C . ASN A 1 105 ? 14.056 -12.312 -7.262 1.00 91.69 105 ASN A C 1
ATOM 803 O O . ASN A 1 105 ? 14.762 -13.150 -7.829 1.00 91.69 105 ASN A O 1
ATOM 807 N N . ARG A 1 106 ? 14.566 -11.492 -6.334 1.00 91.62 106 ARG A N 1
ATOM 808 C CA . ARG A 1 106 ? 16.003 -11.486 -5.988 1.00 91.62 106 ARG A CA 1
ATOM 809 C C . ARG A 1 106 ? 16.311 -11.493 -4.499 1.00 91.62 106 ARG A C 1
ATOM 811 O O . ARG A 1 106 ? 17.371 -12.001 -4.139 1.00 91.62 106 ARG A O 1
ATOM 818 N N . ASN A 1 107 ? 15.462 -10.898 -3.674 1.00 93.00 107 ASN A N 1
ATOM 819 C CA . ASN A 1 107 ? 15.709 -10.772 -2.244 1.00 93.00 107 ASN A CA 1
ATOM 820 C C . ASN A 1 107 ? 15.065 -11.925 -1.470 1.00 93.00 107 ASN A C 1
ATOM 822 O O . ASN A 1 107 ? 14.006 -12.418 -1.845 1.00 93.00 107 ASN A O 1
ATOM 826 N N . ASP A 1 108 ? 15.670 -12.283 -0.339 1.00 92.75 108 ASP A N 1
ATOM 827 C CA . ASP A 1 108 ? 14.976 -13.055 0.685 1.00 92.75 108 ASP A CA 1
ATOM 828 C C . ASP A 1 108 ? 14.052 -12.107 1.456 1.00 92.75 108 ASP A C 1
ATOM 830 O O . ASP A 1 108 ? 14.507 -11.239 2.204 1.00 92.75 108 ASP A O 1
ATOM 834 N N . GLU A 1 109 ? 12.749 -12.264 1.254 1.00 95.31 109 GLU A N 1
ATOM 835 C CA . GLU A 1 109 ? 11.719 -11.430 1.862 1.00 95.31 109 GLU A CA 1
ATOM 836 C C . GLU A 1 109 ? 10.760 -12.278 2.699 1.00 95.31 109 GLU A C 1
ATOM 838 O O . GLU A 1 109 ? 10.649 -13.495 2.537 1.00 95.31 109 GLU A O 1
ATOM 843 N N . ASN A 1 110 ? 10.042 -11.628 3.610 1.00 94.88 110 ASN A N 1
ATOM 844 C CA . ASN A 1 110 ? 8.985 -12.270 4.377 1.00 94.88 110 ASN A CA 1
ATOM 845 C C . ASN A 1 110 ? 7.709 -11.432 4.388 1.00 94.88 110 ASN A C 1
ATOM 847 O O . ASN A 1 110 ? 7.748 -10.201 4.307 1.00 94.88 110 ASN A O 1
ATOM 851 N N . LEU A 1 111 ? 6.596 -12.142 4.564 1.00 96.19 111 LEU A N 1
ATOM 852 C CA . LEU A 1 111 ? 5.288 -11.598 4.885 1.00 96.19 111 LEU A CA 1
ATOM 853 C C . LEU A 1 111 ? 4.730 -12.305 6.120 1.00 96.19 111 LEU A C 1
ATOM 855 O O . LEU A 1 111 ? 4.864 -13.518 6.288 1.00 96.19 111 LEU A O 1
ATOM 859 N N . VAL A 1 112 ? 4.049 -11.536 6.955 1.00 97.44 112 VAL A N 1
ATOM 860 C CA . VAL A 1 112 ? 3.284 -11.984 8.110 1.00 97.44 112 VAL A CA 1
ATOM 861 C C . VAL A 1 112 ? 1.864 -11.475 7.934 1.00 97.44 112 VAL A C 1
ATOM 863 O O . VAL A 1 112 ? 1.649 -10.276 7.761 1.00 97.44 112 VAL A O 1
ATOM 866 N N . VAL A 1 113 ? 0.898 -12.390 8.000 1.00 97.94 113 VAL A N 1
ATOM 867 C CA . VAL A 1 113 ? -0.527 -12.056 8.025 1.00 97.94 113 VAL A CA 1
ATOM 868 C C . VAL A 1 113 ? -1.022 -12.184 9.458 1.00 97.94 113 VAL A C 1
ATOM 870 O O . VAL A 1 113 ? -0.957 -13.257 10.058 1.00 97.94 113 VAL A O 1
ATOM 873 N N . ILE A 1 114 ? -1.518 -11.083 10.004 1.00 98.25 114 ILE A N 1
ATOM 874 C CA . ILE A 1 114 ? -2.080 -10.996 11.345 1.00 98.25 114 ILE A CA 1
ATOM 875 C C . ILE A 1 114 ? -3.584 -10.798 11.192 1.00 98.25 114 ILE A C 1
ATOM 877 O O . ILE A 1 114 ? -4.034 -9.833 10.577 1.00 98.25 114 ILE A O 1
ATOM 881 N N . SER A 1 115 ? -4.359 -11.724 11.753 1.00 97.25 115 SER A N 1
ATOM 882 C CA . SER A 1 115 ? -5.818 -11.660 11.753 1.00 97.25 115 SER A CA 1
ATOM 883 C C . SER A 1 115 ? -6.324 -11.223 13.118 1.00 97.25 115 SER A C 1
ATOM 885 O O . SER A 1 115 ? -6.002 -11.852 14.124 1.00 97.25 115 SER A O 1
ATOM 887 N N . GLY A 1 116 ? -7.159 -10.189 13.143 1.00 94.19 116 GLY A N 1
ATOM 888 C CA . GLY A 1 116 ? -7.817 -9.702 14.349 1.00 94.19 116 GLY A CA 1
ATOM 889 C C . GLY A 1 116 ? -7.974 -8.178 14.341 1.00 94.19 116 GLY A C 1
ATOM 890 O O . GLY A 1 116 ? -7.034 -7.467 13.967 1.00 94.19 116 GLY A O 1
ATOM 891 N N . PRO A 1 117 ? -9.134 -7.657 14.776 1.00 95.44 117 PRO A N 1
ATOM 892 C CA . PRO A 1 117 ? -9.406 -6.221 14.763 1.00 95.44 117 PRO A CA 1
ATOM 893 C C . PRO A 1 117 ? -8.490 -5.429 15.707 1.00 95.44 117 PRO A C 1
ATOM 895 O O . PRO A 1 117 ? -8.237 -4.251 15.472 1.00 95.44 117 PRO A O 1
ATOM 898 N N . GLU A 1 118 ? -7.957 -6.045 16.764 1.00 97.50 118 GLU A N 1
ATOM 899 C CA . GLU A 1 118 ? -7.058 -5.378 17.709 1.00 97.50 118 GLU A CA 1
ATOM 900 C C . GLU A 1 118 ? -5.743 -4.966 17.044 1.00 97.50 118 GLU A C 1
ATOM 902 O O . GLU A 1 118 ? -5.280 -3.842 17.240 1.00 97.50 118 GLU A O 1
ATOM 907 N N . ALA A 1 119 ? -5.157 -5.856 16.237 1.00 95.94 119 ALA A N 1
ATOM 908 C CA . ALA A 1 119 ? -3.942 -5.554 15.491 1.00 95.94 119 ALA A CA 1
ATOM 909 C C . ALA A 1 119 ? -4.227 -4.531 14.388 1.00 95.94 119 ALA A C 1
ATOM 911 O O . ALA A 1 119 ? -3.522 -3.528 14.299 1.00 95.94 119 ALA A O 1
ATO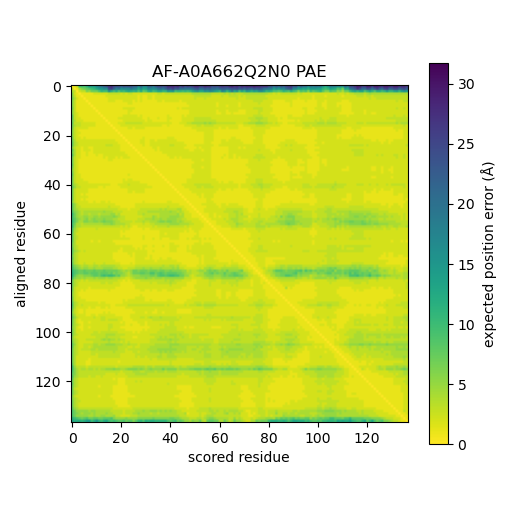M 912 N N . ALA A 1 120 ? -5.291 -4.742 13.605 1.00 98.38 120 ALA A N 1
ATOM 913 C CA . ALA A 1 120 ? -5.687 -3.819 12.545 1.00 98.38 120 ALA A CA 1
ATOM 914 C C . ALA A 1 120 ? -5.859 -2.391 13.070 1.00 98.38 120 ALA A C 1
ATOM 916 O O . ALA A 1 120 ? -5.238 -1.476 12.541 1.00 98.38 120 ALA A O 1
ATOM 917 N N . LYS A 1 121 ? -6.559 -2.214 14.194 1.00 98.38 121 LYS A N 1
ATOM 918 C CA . LYS A 1 121 ? -6.767 -0.901 14.814 1.00 98.38 121 LYS A CA 1
ATOM 919 C C . LYS A 1 121 ? -5.466 -0.179 15.187 1.00 98.38 121 LYS A C 1
ATOM 921 O O . LYS A 1 121 ? -5.403 1.044 15.095 1.00 98.38 121 LYS A O 1
ATOM 926 N N . LEU A 1 122 ? -4.437 -0.902 15.636 1.00 98.38 122 LEU A N 1
ATOM 927 C CA . LEU A 1 122 ? -3.139 -0.294 15.959 1.00 98.38 122 LEU A CA 1
ATOM 928 C C . LEU A 1 122 ? -2.425 0.207 14.699 1.00 98.38 122 LEU A C 1
ATOM 930 O O . LEU A 1 122 ? -1.884 1.311 14.703 1.00 98.38 122 LEU A O 1
ATOM 934 N N . TYR A 1 123 ? -2.452 -0.581 13.624 1.00 98.56 123 TYR A N 1
ATOM 935 C CA . TYR A 1 123 ? -1.867 -0.182 12.345 1.00 98.56 123 TYR A CA 1
ATOM 936 C C . TYR A 1 123 ? -2.673 0.923 11.656 1.00 98.56 123 TYR A C 1
ATOM 938 O O . TYR A 1 123 ? -2.071 1.817 11.072 1.00 98.56 123 TYR A O 1
ATOM 946 N N . GLU A 1 124 ? -4.002 0.921 11.771 1.00 98.62 124 GLU A N 1
ATOM 947 C CA . GLU A 1 124 ? -4.856 2.008 11.280 1.00 98.62 124 GLU A CA 1
ATOM 948 C C . GLU A 1 124 ? -4.587 3.306 12.036 1.00 98.62 124 GLU A C 1
ATOM 950 O O . GLU A 1 124 ? -4.499 4.360 11.422 1.00 98.62 124 GLU A O 1
ATOM 955 N N . ALA A 1 125 ? -4.389 3.252 13.357 1.00 98.56 125 ALA A N 1
ATOM 956 C CA . ALA A 1 125 ? -4.036 4.443 14.125 1.00 98.56 125 ALA A CA 1
ATOM 957 C C . ALA A 1 125 ? -2.712 5.066 13.648 1.00 98.56 125 ALA A C 1
ATOM 959 O O . ALA A 1 125 ? -2.606 6.290 13.564 1.00 98.56 125 ALA A O 1
ATOM 960 N N . GLU A 1 126 ? -1.717 4.240 13.311 1.00 98.12 126 GLU A N 1
ATOM 961 C CA . GLU A 1 126 ? -0.465 4.723 12.721 1.00 98.12 126 GLU A CA 1
ATOM 962 C C . GLU A 1 126 ? -0.664 5.236 11.291 1.00 98.12 126 GLU A C 1
ATOM 964 O O . GLU A 1 126 ? -0.145 6.301 10.952 1.00 98.12 126 GLU A O 1
ATOM 969 N N . PHE A 1 127 ? -1.456 4.531 10.477 1.00 98.69 127 PHE A N 1
ATOM 970 C CA . PHE A 1 127 ? -1.825 4.975 9.135 1.00 98.69 127 PHE A CA 1
ATOM 971 C C . PHE A 1 127 ? -2.454 6.367 9.177 1.00 98.69 127 PHE A C 1
ATOM 973 O O . PHE A 1 127 ? -1.961 7.271 8.516 1.00 98.69 127 PHE A O 1
ATOM 980 N N . GLU A 1 128 ? -3.478 6.574 10.004 1.00 98.38 128 GLU A N 1
ATOM 981 C CA . GLU A 1 128 ? -4.170 7.857 10.143 1.00 98.38 128 GLU A CA 1
ATOM 982 C C . GLU A 1 128 ? -3.241 8.958 10.667 1.00 98.38 128 GLU A C 1
ATOM 984 O O . GLU A 1 128 ? -3.271 10.096 10.187 1.00 98.38 128 GLU A O 1
ATOM 989 N N . ARG A 1 129 ? -2.357 8.629 11.621 1.00 97.56 129 ARG A N 1
ATOM 990 C CA . ARG A 1 129 ? -1.350 9.574 12.120 1.00 97.56 129 ARG A CA 1
ATOM 991 C C . ARG A 1 129 ? -0.451 10.064 10.987 1.00 97.56 129 ARG A C 1
ATOM 993 O O . ARG A 1 129 ? -0.219 11.267 10.891 1.00 97.56 129 ARG A O 1
ATOM 1000 N N . LEU A 1 130 ? 0.045 9.159 10.146 1.00 97.50 130 LEU A N 1
ATOM 1001 C CA . LEU A 1 130 ? 0.897 9.509 9.011 1.00 97.50 130 LEU A CA 1
ATOM 1002 C C . LEU A 1 130 ? 0.108 10.213 7.897 1.00 97.50 130 LEU A C 1
ATOM 1004 O O . LEU A 1 130 ? 0.537 11.256 7.414 1.00 97.50 130 LEU A O 1
ATOM 1008 N N . TRP A 1 131 ? -1.067 9.691 7.545 1.00 98.00 131 TRP A N 1
ATOM 1009 C CA . TRP A 1 131 ? -1.951 10.213 6.503 1.00 98.00 131 TRP A CA 1
ATOM 1010 C C . TRP A 1 131 ? -2.392 11.653 6.779 1.00 98.00 131 TRP A C 1
ATOM 1012 O O . TRP A 1 131 ? -2.385 12.491 5.882 1.00 98.00 131 TRP A O 1
ATOM 1022 N N . SER A 1 132 ? -2.717 11.983 8.033 1.00 96.56 132 SER A N 1
ATOM 1023 C CA . SER A 1 132 ? -3.140 13.337 8.419 1.00 96.56 132 SER A CA 1
ATOM 1024 C C . SER A 1 132 ? -2.063 14.413 8.228 1.00 96.56 132 SER A C 1
ATOM 1026 O O . SER A 1 132 ? -2.393 15.584 8.036 1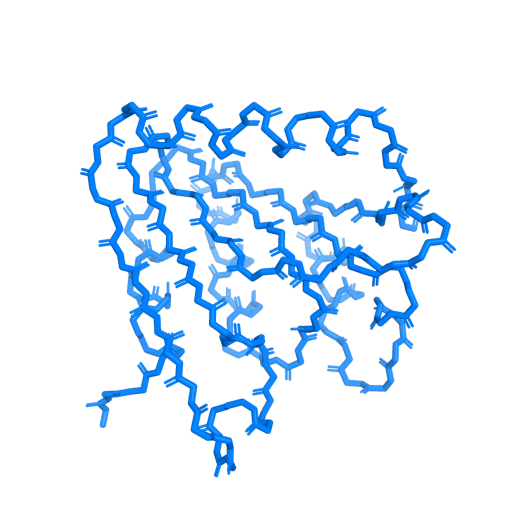.00 96.56 132 SER A O 1
ATOM 1028 N N . GLY A 1 133 ? -0.787 14.024 8.280 1.00 94.69 133 GLY A N 1
ATOM 1029 C CA . GLY A 1 133 ? 0.358 14.901 8.037 1.00 94.69 133 GLY A CA 1
ATOM 1030 C C . GLY A 1 133 ? 0.951 14.765 6.636 1.00 94.69 133 GLY A C 1
ATOM 1031 O O . GLY A 1 133 ? 1.975 15.393 6.368 1.00 94.69 133 GLY A O 1
ATOM 1032 N N . ALA A 1 134 ? 0.364 13.929 5.779 1.00 96.88 134 ALA A N 1
ATOM 1033 C CA . ALA A 1 134 ? 0.894 13.608 4.465 1.00 96.88 134 ALA A CA 1
ATOM 1034 C C . ALA A 1 134 ? 0.689 14.754 3.464 1.00 96.88 134 ALA A C 1
ATOM 1036 O O . ALA A 1 134 ? -0.210 15.592 3.586 1.00 96.88 134 ALA A O 1
ATOM 1037 N N . GLU A 1 135 ? 1.541 14.780 2.447 1.00 96.06 135 GLU A N 1
ATOM 1038 C CA . GLU A 1 135 ? 1.446 15.704 1.330 1.00 96.06 135 GLU A CA 1
ATOM 1039 C C . GLU A 1 135 ? 0.550 15.126 0.229 1.00 96.06 135 GLU A C 1
ATOM 1041 O O . GLU A 1 135 ? 0.430 13.910 0.047 1.00 96.06 135 GLU A O 1
ATOM 1046 N N . LYS A 1 136 ? -0.082 16.017 -0.537 1.00 91.62 136 LYS A N 1
ATOM 1047 C CA . LYS A 1 136 ? -0.779 15.603 -1.757 1.00 91.62 136 LYS A CA 1
ATOM 1048 C C . LYS A 1 136 ? 0.258 15.233 -2.824 1.00 91.62 136 LYS A C 1
ATOM 1050 O O . LYS A 1 136 ? 1.268 15.936 -2.903 1.00 91.62 136 LYS A O 1
ATOM 1055 N N . PRO A 1 137 ? 0.014 14.174 -3.611 1.00 85.81 137 PRO A N 1
ATOM 1056 C CA . PRO A 1 137 ? 0.906 13.776 -4.687 1.00 85.81 137 PRO A CA 1
ATOM 1057 C C . PRO A 1 137 ? 0.998 14.828 -5.794 1.00 85.81 137 PRO A C 1
ATOM 1059 O O . PRO A 1 137 ? -0.010 15.531 -6.049 1.00 85.81 137 PRO A O 1
#

pLDDT: mean 96.12, std 6.44, range [39.22, 98.94]

Radius of gyration: 13.54 Å; Cα contacts (8 Å, |Δi|>4): 271; chains: 1; bounding box: 32×36×31 Å

Foldseek 3Di:
DDFPLVVLLVLLQPFDAEKEWQAAAAQAPSNLVSQLVSVVNVHQYEYEYAQVRCPPPRHCNVVCVVSVHHYWYFPDPPTSHWGWMAGPLFKIKGWNAGNDPCSGPPDDIDIDIDGGNVVSVVVVVVSCVRVVRTHHD

Mean predicted aligned error: 2.62 Å

Nearest PDB structures (foldseek):
  4gel-assembly1_A  TM=9.545E-01  e=2.267E-13  Drosophila melanogaster
  4gel-assembly1_B  TM=9.403E-01  e=4.528E-13  Drosophila melanogaster
  4gem-assembly1_B  TM=9.257E-01  e=1.318E-12  Drosophila melanogaster
  4gem-assembly1_A  TM=9.035E-01  e=9.257E-12  Drosophila melanogaster
  4gen-assembly1_A  TM=8.527E-01  e=1.849E-11  Drosophila melanogaster

Secondary structure (DSSP, 8-state):
---HHHHHHHHHHH-SSEEEEEES-B--HHHHHHHHHHHHTT-EEEEEE-TTTTTSTT-SHHHHHHTT-EEEE---SS----EEEEETTTEEEEES--BSHHHHHTS---EEEEESHHHHHHHHHHHHHHHHTPBP-

Sequence (137 aa):
MGGCADLLIDLISRANESIYVMIYSFTLDELADALIDASLRGVEVKVLVEKENAYQRGSEIPRLIEAGVQVALDSNPALMHNKVMIVDGKLVVTGSYNWSWSAENRNDENLVVISGPEAAKLYEAEFERLWSGAEKP

Solvent-accessible surface area (backbone atoms only — not comparable to full-atom values): 7352 Å² total; per-residue (Å²): 141,85,53,74,65,56,55,51,42,56,54,45,71,68,50,74,55,29,37,43,34,35,36,34,41,50,42,39,66,70,58,49,51,37,50,52,53,32,37,75,74,66,24,48,43,40,40,39,30,20,52,86,42,43,78,40,92,67,32,44,50,63,58,40,50,75,71,67,44,48,59,32,21,52,66,59,94,74,77,53,77,46,30,37,39,36,35,56,62,32,29,32,39,34,55,72,46,44,46,29,61,55,39,75,76,73,48,95,60,47,79,46,80,47,80,38,50,73,62,18,50,55,53,48,54,52,48,50,59,50,57,76,62,33,38,79,114